Protein AF-F0XK72-F1 (afdb_monomer_lite)

pLDDT: mean 70.19, std 12.76, range [38.72, 88.56]

Secondary structure (DSSP, 8-state):
---------GGGB-SSSEE-TTT--EESSHHHHHHHHHTTTTSPPSEE---TT---EESSHHHHHHHHHT-TTSSS-HHHHHHHHHHHHS-------

InterPro domains:
  IPR013087 Zinc finger C2H2-type [PF12874] (18-42)
  IPR013087 Zinc finger C2H2-type [PS00028] (20-42)
  IPR013087 Zinc finger C2H2-type [PS50157] (18-42)
  IPR013087 Zinc finger C2H2-type [SM00355] (18-42)
  IPR013087 Zinc finger C2H2-type [SM00355] (47-69)
  IPR036236 Zinc finger C2H2 superfamily [SSF57667] (15-46)

Radius of gyration: 23.69 Å; chains: 1; bounding box: 33×27×82 Å

Structure (mmCIF, N/CA/C/O backbone):
data_AF-F0XK72-F1
#
_entry.id   AF-F0XK72-F1
#
loop_
_atom_site.group_PDB
_atom_site.id
_atom_site.type_symbol
_atom_site.label_atom_id
_atom_site.label_alt_id
_atom_site.label_comp_id
_atom_site.label_asym_id
_atom_site.label_entity_id
_atom_site.label_seq_id
_atom_site.pdbx_PDB_ins_code
_atom_site.Cartn_x
_atom_site.Cartn_y
_atom_site.Cartn_z
_atom_site.occupancy
_atom_site.B_iso_or_equiv
_atom_site.auth_seq_id
_atom_site.auth_comp_id
_atom_site.auth_asym_id
_atom_site.auth_atom_id
_atom_site.pdbx_PDB_model_num
ATOM 1 N N . MET A 1 1 ? 6.810 -12.433 6.480 1.00 38.72 1 MET A N 1
ATOM 2 C CA . MET A 1 1 ? 7.377 -13.421 5.537 1.00 38.72 1 MET A CA 1
ATOM 3 C C . MET A 1 1 ? 7.406 -12.776 4.160 1.00 38.72 1 MET A C 1
ATOM 5 O O . MET A 1 1 ? 6.361 -12.662 3.534 1.00 38.72 1 MET A O 1
ATOM 9 N N . ALA A 1 2 ? 8.555 -12.227 3.761 1.00 39.34 2 ALA A N 1
ATOM 10 C CA . ALA A 1 2 ? 8.757 -11.717 2.407 1.00 39.34 2 ALA A CA 1
ATOM 11 C C . ALA A 1 2 ? 8.898 -12.916 1.462 1.00 39.34 2 ALA A C 1
ATOM 13 O O . ALA A 1 2 ? 9.585 -13.882 1.796 1.00 39.34 2 ALA A O 1
ATOM 14 N N . CYS A 1 3 ? 8.186 -12.890 0.337 1.00 51.03 3 CYS A N 1
ATOM 15 C CA . CYS A 1 3 ? 8.228 -13.959 -0.651 1.00 51.03 3 CYS A CA 1
ATOM 16 C C . CYS A 1 3 ? 9.653 -14.064 -1.222 1.00 51.03 3 CYS A C 1
ATOM 18 O O . CYS A 1 3 ? 10.230 -13.032 -1.573 1.00 51.03 3 CYS A O 1
ATOM 20 N N . PRO A 1 4 ? 10.235 -15.273 -1.287 1.00 52.97 4 PRO A N 1
ATOM 21 C CA . PRO A 1 4 ? 11.611 -15.460 -1.710 1.00 52.97 4 PRO A CA 1
ATOM 22 C C . PRO A 1 4 ? 11.724 -15.084 -3.188 1.00 52.97 4 PRO A C 1
ATOM 24 O O . PRO A 1 4 ? 11.130 -15.735 -4.037 1.00 52.97 4 PRO A O 1
ATOM 27 N N . PHE A 1 5 ? 12.430 -13.985 -3.450 1.00 54.00 5 PHE A N 1
ATOM 28 C CA . PHE A 1 5 ? 13.225 -13.720 -4.648 1.00 54.00 5 PHE A CA 1
ATOM 29 C C . PHE A 1 5 ? 12.691 -14.332 -5.955 1.00 54.00 5 PHE A C 1
ATOM 31 O O . PHE A 1 5 ? 13.331 -15.164 -6.593 1.00 54.00 5 PHE A O 1
ATOM 38 N N . LEU A 1 6 ? 11.490 -13.926 -6.361 1.00 61.09 6 LEU A N 1
ATOM 39 C CA . LEU A 1 6 ? 11.043 -14.145 -7.729 1.00 61.09 6 LEU A CA 1
ATOM 40 C C . LEU A 1 6 ? 11.749 -13.107 -8.596 1.00 61.09 6 LEU A C 1
ATOM 42 O O . LEU A 1 6 ? 11.262 -11.992 -8.763 1.00 61.09 6 LEU A O 1
ATOM 46 N N . GLU A 1 7 ? 12.921 -13.454 -9.114 1.00 66.06 7 GLU A N 1
ATOM 47 C CA . GLU A 1 7 ? 13.546 -12.668 -10.169 1.00 66.06 7 GLU A CA 1
ATOM 48 C C . GLU A 1 7 ? 12.840 -12.956 -11.488 1.00 66.06 7 GLU A C 1
ATOM 50 O O . GLU A 1 7 ? 12.801 -14.088 -11.980 1.00 66.06 7 GLU A O 1
ATOM 55 N N . ALA A 1 8 ? 12.272 -11.912 -12.084 1.00 70.12 8 ALA A N 1
ATOM 56 C CA . ALA A 1 8 ? 11.823 -12.002 -13.459 1.00 70.12 8 ALA A CA 1
ATOM 57 C C . ALA A 1 8 ? 13.022 -12.298 -14.365 1.00 70.12 8 ALA A C 1
ATOM 59 O O . ALA A 1 8 ? 14.075 -11.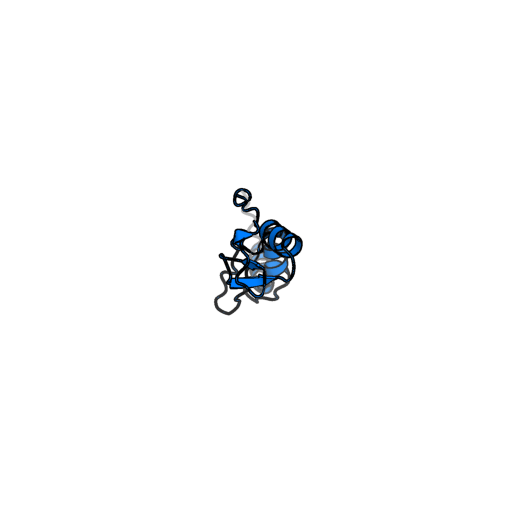683 -14.239 1.00 70.12 8 ALA A O 1
ATOM 60 N N . THR A 1 9 ? 12.857 -13.229 -15.300 1.00 76.19 9 THR A N 1
ATOM 61 C CA . THR A 1 9 ? 13.849 -13.543 -16.336 1.00 76.19 9 THR A CA 1
ATOM 62 C C . THR A 1 9 ? 13.249 -13.265 -17.712 1.00 76.19 9 THR A C 1
ATOM 64 O O . THR A 1 9 ? 12.053 -12.995 -17.830 1.00 76.19 9 THR A O 1
ATOM 67 N N . ALA A 1 10 ? 14.048 -13.367 -18.780 1.00 76.00 10 ALA A N 1
ATOM 68 C CA . ALA A 1 10 ? 13.574 -13.183 -20.158 1.00 76.00 10 ALA A CA 1
ATOM 69 C C . ALA A 1 10 ? 12.381 -14.093 -20.535 1.00 76.00 10 ALA A C 1
ATOM 71 O O . ALA A 1 10 ? 11.652 -13.797 -21.474 1.00 76.00 10 ALA A O 1
ATOM 72 N N . LYS A 1 11 ? 12.135 -15.161 -19.763 1.00 77.69 11 LYS A N 1
ATOM 73 C CA . LYS A 1 11 ? 10.965 -16.042 -19.885 1.00 77.69 11 LYS A CA 1
ATOM 74 C C . LYS A 1 11 ? 9.622 -15.364 -19.594 1.00 77.69 11 LYS A C 1
ATOM 76 O O . LYS A 1 11 ? 8.600 -15.901 -19.995 1.00 77.69 11 LYS A O 1
ATOM 81 N N . ALA A 1 12 ? 9.607 -14.218 -18.912 1.00 80.25 12 ALA A N 1
ATOM 82 C CA . ALA A 1 12 ? 8.384 -13.452 -18.662 1.00 80.25 12 ALA A CA 1
ATOM 83 C C . ALA A 1 12 ? 7.906 -12.655 -19.894 1.00 80.25 12 ALA A C 1
ATOM 85 O O . ALA A 1 12 ? 6.893 -11.964 -19.826 1.00 80.25 12 ALA A O 1
ATOM 86 N N . TRP A 1 13 ? 8.639 -12.709 -21.010 1.00 83.25 13 TRP A N 1
ATOM 87 C CA . TRP A 1 13 ? 8.274 -12.031 -22.247 1.00 83.25 13 TRP A CA 1
ATOM 88 C C . TRP A 1 13 ? 7.144 -12.768 -22.980 1.00 83.25 13 TRP A C 1
ATOM 90 O O . TRP A 1 13 ? 7.326 -13.896 -23.435 1.00 83.25 13 TRP A O 1
ATOM 100 N N . ASN A 1 14 ? 5.995 -12.109 -23.146 1.00 83.56 14 ASN A N 1
ATOM 101 C CA . ASN A 1 14 ? 4.810 -12.667 -23.814 1.00 83.56 14 ASN A CA 1
ATOM 102 C C . ASN A 1 14 ? 4.740 -12.348 -25.328 1.00 83.56 14 ASN A C 1
ATOM 104 O O . ASN A 1 14 ? 3.721 -12.587 -25.973 1.00 83.56 14 ASN A O 1
ATOM 108 N N . GLY A 1 15 ? 5.799 -11.768 -25.905 1.00 83.38 15 GLY A N 1
ATOM 109 C CA . GLY A 1 15 ? 5.822 -11.293 -27.294 1.00 83.38 15 GLY A CA 1
ATOM 110 C C . GLY A 1 15 ? 5.535 -9.796 -27.458 1.00 83.38 15 GLY A C 1
ATOM 111 O O . GLY A 1 15 ? 5.863 -9.239 -28.505 1.00 83.38 15 GLY A O 1
ATOM 112 N N . ARG A 1 16 ? 4.970 -9.131 -26.442 1.00 83.19 16 ARG A N 1
ATOM 113 C CA . ARG A 1 16 ? 4.667 -7.683 -26.443 1.00 83.19 16 ARG A CA 1
ATOM 114 C C . ARG A 1 16 ? 5.291 -6.938 -25.265 1.00 83.19 16 ARG A C 1
ATOM 116 O O . ARG A 1 16 ? 5.640 -5.766 -25.398 1.00 83.19 16 ARG A O 1
ATOM 123 N N . GLY A 1 17 ? 5.439 -7.610 -24.130 1.00 87.50 17 GLY A N 1
ATOM 124 C CA . GLY A 1 17 ? 5.977 -7.054 -22.898 1.00 87.50 17 GLY A CA 1
ATOM 125 C C . GLY A 1 17 ? 6.405 -8.142 -21.918 1.00 87.50 17 GLY A C 1
ATOM 126 O O . GLY A 1 17 ? 6.215 -9.335 -22.152 1.00 87.50 17 GLY A O 1
ATOM 127 N N . TYR A 1 18 ? 6.990 -7.713 -20.803 1.00 87.50 18 TYR A N 1
ATOM 128 C CA . TYR A 1 18 ? 7.281 -8.563 -19.655 1.00 87.50 18 TYR A CA 1
ATOM 129 C C . TYR A 1 18 ? 6.048 -8.642 -18.755 1.00 87.50 18 TYR A C 1
ATOM 131 O O . TYR A 1 18 ? 5.674 -7.645 -18.142 1.00 87.50 18 TYR A O 1
ATOM 139 N N . GLU A 1 19 ? 5.420 -9.806 -18.662 1.00 86.94 19 GLU A N 1
ATOM 140 C CA . GLU A 1 19 ? 4.196 -10.004 -17.888 1.00 86.94 19 GLU A CA 1
ATOM 141 C C . GLU A 1 19 ? 4.489 -10.551 -16.484 1.00 86.94 19 GLU A C 1
ATOM 143 O O . GLU A 1 19 ? 5.272 -11.485 -16.296 1.00 86.94 19 GLU A O 1
ATOM 148 N N . CYS A 1 20 ? 3.834 -9.981 -15.473 1.00 86.19 20 CYS A N 1
ATOM 149 C CA . CYS A 1 20 ? 3.845 -10.528 -14.126 1.00 86.19 20 CYS A CA 1
ATOM 150 C C . CYS A 1 20 ? 2.844 -11.682 -14.009 1.00 86.19 20 CYS A C 1
ATOM 152 O O . CYS A 1 20 ? 1.639 -11.455 -14.000 1.00 86.19 20 CYS A O 1
ATOM 154 N N . PHE A 1 21 ? 3.329 -12.904 -13.804 1.00 80.12 21 PHE A N 1
ATOM 155 C CA . PHE A 1 21 ? 2.485 -14.099 -13.658 1.00 80.12 21 PHE A CA 1
ATOM 156 C C . PHE A 1 21 ? 1.563 -14.089 -12.420 1.00 80.12 21 PHE A C 1
ATOM 158 O O . PHE A 1 21 ? 0.660 -14.912 -12.317 1.00 80.12 21 PHE A O 1
ATOM 165 N N . LEU A 1 22 ? 1.791 -13.183 -11.460 1.00 80.69 22 LEU A N 1
ATOM 166 C CA . LEU A 1 22 ? 0.981 -13.062 -10.241 1.00 80.69 22 LEU A CA 1
ATOM 167 C C . LEU A 1 22 ? -0.233 -12.136 -10.412 1.00 80.69 22 LEU A C 1
ATOM 169 O O . LEU A 1 22 ? -1.196 -12.257 -9.660 1.00 80.69 22 LEU A O 1
ATOM 173 N N . CYS A 1 23 ? -0.182 -11.174 -11.339 1.00 83.62 23 CYS A N 1
ATOM 174 C CA . CYS A 1 23 ? -1.253 -10.181 -11.526 1.00 83.62 23 CYS A CA 1
ATOM 175 C C . CYS A 1 23 ? -1.568 -9.840 -12.988 1.00 83.62 23 CYS A C 1
ATOM 177 O O . CYS A 1 23 ? -2.351 -8.921 -13.225 1.00 83.62 23 CYS A O 1
ATOM 179 N N . ASN A 1 24 ? -0.942 -10.521 -13.951 1.00 83.12 24 ASN A N 1
ATOM 180 C CA . ASN A 1 24 ? -1.053 -10.275 -15.391 1.00 83.12 24 ASN A CA 1
ATOM 181 C C . ASN A 1 24 ? -0.771 -8.822 -15.822 1.00 83.12 24 ASN A C 1
ATOM 183 O O . ASN A 1 24 ? -1.244 -8.371 -16.860 1.00 83.12 24 ASN A O 1
ATOM 187 N N . ARG A 1 25 ? 0.007 -8.057 -15.040 1.00 82.94 25 ARG A N 1
ATOM 188 C CA . ARG A 1 25 ? 0.463 -6.728 -15.475 1.00 82.94 25 ARG A CA 1
ATOM 189 C C . ARG A 1 25 ? 1.634 -6.844 -16.433 1.00 82.94 25 ARG A C 1
ATOM 191 O O . ARG A 1 25 ? 2.618 -7.513 -16.128 1.00 82.94 25 ARG A O 1
ATOM 198 N N . GLU A 1 26 ? 1.550 -6.105 -17.529 1.00 88.56 26 GLU A N 1
ATOM 199 C CA . GLU A 1 26 ? 2.605 -6.001 -18.529 1.00 88.56 26 GLU A CA 1
ATOM 200 C C . GLU A 1 26 ? 3.520 -4.803 -18.248 1.00 88.56 26 GLU A C 1
ATOM 202 O O . GLU A 1 26 ? 3.078 -3.688 -17.961 1.00 88.56 26 GLU A O 1
ATOM 207 N N . PHE A 1 27 ? 4.822 -5.034 -18.363 1.00 87.88 27 PHE A N 1
ATOM 208 C CA . PHE A 1 27 ? 5.880 -4.053 -18.178 1.00 87.88 27 PHE A CA 1
ATOM 209 C C . PHE A 1 27 ? 6.746 -3.986 -19.434 1.00 87.88 27 PHE A C 1
ATOM 211 O O . PHE A 1 27 ? 7.012 -4.990 -20.091 1.00 87.88 27 PHE A O 1
ATOM 218 N N . ARG A 1 28 ? 7.238 -2.790 -19.766 1.00 88.00 28 ARG A N 1
ATOM 219 C CA . ARG A 1 28 ? 8.083 -2.583 -20.957 1.00 88.00 28 ARG A CA 1
ATOM 220 C C . ARG A 1 28 ? 9.517 -3.090 -20.780 1.00 88.00 28 ARG A C 1
ATOM 222 O O . ARG A 1 28 ? 10.203 -3.321 -21.768 1.00 88.00 28 ARG A O 1
ATOM 229 N N . SER A 1 29 ? 9.948 -3.286 -19.534 1.00 87.94 29 SER A N 1
ATOM 230 C CA . SER A 1 29 ? 11.327 -3.624 -19.189 1.00 87.94 29 SER A CA 1
ATOM 231 C C . SER A 1 29 ? 11.381 -4.663 -18.076 1.00 87.94 29 SER A C 1
ATOM 233 O O . SER A 1 29 ? 10.615 -4.603 -17.113 1.00 87.94 29 SER A O 1
ATOM 235 N N . LEU A 1 30 ? 12.364 -5.556 -18.166 1.00 86.50 30 LEU A N 1
ATOM 236 C CA . LEU A 1 30 ? 12.630 -6.604 -17.179 1.00 86.50 30 LEU A CA 1
ATOM 237 C C . LEU A 1 30 ? 12.967 -6.007 -15.797 1.00 86.50 30 LEU A C 1
ATOM 239 O O . LEU A 1 30 ? 12.487 -6.489 -14.777 1.00 86.50 30 LEU A O 1
ATOM 243 N N . GLN A 1 31 ? 13.692 -4.881 -15.764 1.00 86.75 31 GLN A N 1
ATOM 244 C CA . GLN A 1 31 ? 13.968 -4.116 -14.537 1.00 86.75 31 GLN A CA 1
ATOM 245 C C . GLN A 1 31 ? 12.692 -3.605 -13.855 1.00 86.75 31 GLN A C 1
ATOM 247 O O . GLN A 1 31 ? 12.573 -3.700 -12.638 1.00 86.75 31 GLN A O 1
ATOM 252 N N . SER A 1 32 ? 11.714 -3.110 -14.621 1.00 87.12 32 SER A N 1
ATOM 253 C CA . SER A 1 32 ? 10.438 -2.640 -14.067 1.00 87.12 32 SER A CA 1
ATOM 254 C C . SER A 1 32 ? 9.617 -3.789 -13.490 1.00 87.12 32 SER A C 1
ATOM 256 O O . SER A 1 32 ? 9.003 -3.629 -12.438 1.00 87.12 32 SER A O 1
ATOM 258 N N . LEU A 1 33 ? 9.642 -4.955 -14.142 1.00 86.94 33 LEU A N 1
ATOM 259 C CA . LEU A 1 33 ? 9.000 -6.155 -13.616 1.00 86.94 33 LEU A CA 1
ATOM 260 C C . LEU A 1 33 ? 9.700 -6.648 -12.337 1.00 86.94 33 LEU A C 1
ATOM 262 O O . LEU A 1 33 ? 9.029 -6.974 -11.362 1.00 86.94 33 LEU A O 1
ATOM 266 N N . ASN A 1 34 ? 11.034 -6.648 -12.296 1.00 86.12 34 ASN A N 1
ATOM 267 C CA . ASN A 1 34 ? 11.782 -7.059 -11.106 1.00 86.12 34 ASN A CA 1
ATOM 268 C C . ASN A 1 34 ? 11.542 -6.088 -9.932 1.00 86.12 34 ASN A C 1
ATOM 270 O O . ASN A 1 34 ? 11.253 -6.506 -8.812 1.00 86.12 34 ASN A O 1
ATOM 274 N N . GLN A 1 35 ? 11.509 -4.779 -10.202 1.00 85.31 35 GLN A N 1
ATOM 275 C CA . GLN A 1 35 ? 11.101 -3.787 -9.208 1.00 85.31 35 GLN A CA 1
ATOM 276 C C . GLN A 1 35 ? 9.660 -4.006 -8.730 1.00 85.31 35 GLN A C 1
ATOM 278 O O . GLN A 1 35 ? 9.409 -3.953 -7.531 1.00 85.31 35 GLN A O 1
ATOM 283 N N . HIS A 1 36 ? 8.720 -4.308 -9.626 1.00 85.62 36 HIS A N 1
ATOM 284 C CA . HIS A 1 36 ? 7.341 -4.624 -9.253 1.00 85.62 36 HIS A CA 1
ATOM 285 C C . HIS A 1 36 ? 7.244 -5.827 -8.299 1.00 85.62 36 HIS A C 1
ATOM 287 O O . HIS A 1 36 ? 6.523 -5.757 -7.298 1.00 85.62 36 HIS A O 1
ATOM 293 N N . LEU A 1 37 ? 7.999 -6.894 -8.580 1.00 81.38 37 LEU A N 1
ATOM 294 C CA . LEU A 1 37 ? 8.082 -8.085 -7.730 1.00 81.38 37 LEU A CA 1
ATOM 295 C C . LEU A 1 37 ? 8.723 -7.761 -6.368 1.00 81.38 37 LEU A C 1
ATOM 297 O O . LEU A 1 37 ? 8.245 -8.242 -5.339 1.00 81.38 37 LEU A O 1
ATOM 301 N N . GLY A 1 38 ? 9.734 -6.885 -6.344 1.00 78.38 38 GLY A N 1
ATOM 302 C CA . GLY A 1 38 ? 10.415 -6.430 -5.127 1.00 78.38 38 GLY A CA 1
ATOM 303 C C . GLY A 1 38 ? 9.642 -5.407 -4.281 1.00 78.38 38 GLY A C 1
ATOM 304 O O . GLY A 1 38 ? 9.802 -5.379 -3.064 1.00 78.38 38 GLY A O 1
ATOM 305 N N . SER A 1 39 ? 8.760 -4.593 -4.871 1.00 73.94 39 SER A N 1
ATOM 306 C CA . SER A 1 39 ? 8.008 -3.536 -4.165 1.00 73.94 39 SER A CA 1
ATOM 307 C C . SER A 1 39 ? 6.896 -4.050 -3.239 1.00 73.94 39 SER A C 1
ATOM 309 O O . SER A 1 39 ? 6.117 -3.256 -2.710 1.00 73.94 39 SER A O 1
ATOM 311 N N . GLY A 1 40 ? 6.748 -5.365 -3.064 1.00 70.19 40 GLY A N 1
ATOM 312 C CA . GLY A 1 40 ? 5.661 -5.910 -2.254 1.00 70.19 40 GLY A CA 1
ATOM 313 C C . GLY A 1 40 ? 4.285 -5.621 -2.856 1.00 70.19 40 GLY A C 1
ATOM 314 O O . GLY A 1 40 ? 3.285 -5.527 -2.137 1.00 70.19 40 GLY A O 1
ATOM 315 N N . ALA A 1 41 ? 4.202 -5.465 -4.182 1.00 73.31 41 ALA A N 1
ATOM 316 C CA . ALA A 1 41 ? 2.924 -5.348 -4.882 1.00 73.31 41 ALA A CA 1
ATOM 317 C C . ALA A 1 41 ? 2.027 -6.565 -4.596 1.00 73.31 41 ALA A C 1
ATOM 319 O O . ALA A 1 41 ? 0.819 -6.410 -4.443 1.00 73.31 41 ALA A O 1
ATOM 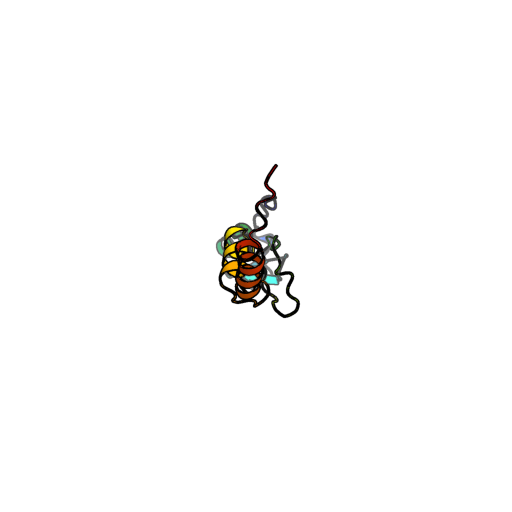320 N N . HIS A 1 42 ? 2.649 -7.733 -4.421 1.00 74.62 42 HIS A N 1
ATOM 321 C CA . HIS A 1 42 ? 2.007 -8.996 -4.056 1.00 74.62 42 HIS A CA 1
ATOM 322 C C . HIS A 1 42 ? 2.127 -9.351 -2.572 1.00 74.62 42 HIS A C 1
ATOM 324 O O . HIS A 1 42 ? 1.721 -10.442 -2.172 1.00 74.62 42 HIS A O 1
ATOM 330 N N . GLN A 1 43 ? 2.678 -8.466 -1.732 1.00 68.62 43 GLN A N 1
ATOM 331 C CA . GLN A 1 43 ? 2.575 -8.681 -0.294 1.00 68.62 43 GLN A CA 1
ATOM 332 C C . GLN A 1 43 ? 1.102 -8.590 0.084 1.00 68.62 43 GLN A C 1
ATOM 334 O O . GLN A 1 43 ? 0.461 -7.558 -0.123 1.00 68.62 43 GLN A O 1
ATOM 339 N N . ARG A 1 44 ? 0.582 -9.691 0.634 1.00 62.34 44 ARG A N 1
ATOM 340 C CA . ARG A 1 44 ? -0.764 -9.748 1.202 1.00 62.34 44 ARG A CA 1
ATOM 341 C C . ARG A 1 44 ? -0.876 -8.615 2.218 1.00 62.34 44 ARG A C 1
ATOM 343 O O . ARG A 1 44 ? -0.008 -8.491 3.085 1.00 62.34 44 ARG A O 1
ATOM 350 N N . ALA A 1 45 ? -1.910 -7.788 2.089 1.00 64.12 45 ALA A N 1
ATOM 351 C CA . ALA A 1 45 ? -2.257 -6.855 3.145 1.00 64.12 45 ALA A CA 1
ATOM 352 C C . ALA A 1 45 ? -2.500 -7.681 4.412 1.00 64.12 45 ALA A C 1
ATOM 354 O O . ALA A 1 45 ? -3.324 -8.591 4.423 1.00 64.12 45 ALA A O 1
ATOM 355 N N . LEU A 1 46 ? -1.686 -7.444 5.438 1.00 65.56 46 LEU A N 1
ATOM 356 C CA . LEU A 1 46 ? -1.770 -8.193 6.690 1.00 65.56 46 LEU A CA 1
ATOM 357 C C . LEU A 1 46 ? -2.922 -7.680 7.556 1.00 65.56 46 LEU A C 1
ATOM 359 O O . LEU A 1 46 ? -3.411 -8.410 8.413 1.00 65.56 46 LEU A O 1
ATOM 363 N N . TYR A 1 47 ? -3.350 -6.437 7.324 1.00 67.81 47 TYR A N 1
ATOM 364 C CA . TYR A 1 47 ? -4.328 -5.750 8.148 1.00 67.81 47 TYR A CA 1
ATOM 365 C C . TYR A 1 47 ? -5.481 -5.269 7.278 1.00 67.81 47 TYR A C 1
ATOM 367 O O . TYR A 1 47 ? -5.317 -4.405 6.418 1.00 67.81 47 TYR A O 1
ATOM 375 N N . HIS A 1 48 ? -6.656 -5.840 7.511 1.00 73.94 48 HIS A N 1
ATOM 376 C CA . HIS A 1 48 ? -7.902 -5.412 6.892 1.00 73.94 48 HIS A CA 1
ATOM 377 C C . HIS A 1 48 ? -8.732 -4.667 7.921 1.00 73.94 48 HIS A C 1
ATOM 379 O O . HIS A 1 48 ? -8.772 -5.058 9.091 1.00 73.94 48 HIS A O 1
ATOM 385 N N . CYS A 1 49 ? -9.411 -3.609 7.489 1.00 74.94 49 CYS A N 1
ATOM 386 C CA . CYS A 1 49 ? -10.363 -2.967 8.371 1.00 74.94 49 CYS A CA 1
ATOM 387 C C . CYS A 1 49 ? -11.560 -3.904 8.635 1.00 74.94 49 CYS A C 1
ATOM 389 O O . CYS A 1 49 ? -12.176 -4.376 7.678 1.00 74.94 49 CYS A O 1
ATOM 391 N N . PRO A 1 50 ? -11.916 -4.186 9.905 1.00 69.44 50 PRO A N 1
ATOM 392 C CA . PRO A 1 50 ? -13.055 -5.046 10.243 1.00 69.44 50 PRO A CA 1
ATOM 393 C C . PRO A 1 50 ? -14.414 -4.396 9.942 1.00 69.44 50 PRO A C 1
ATOM 395 O O . PRO A 1 50 ? -15.451 -5.053 10.024 1.00 69.44 50 PRO A O 1
ATOM 398 N N . HIS A 1 51 ? -14.441 -3.104 9.609 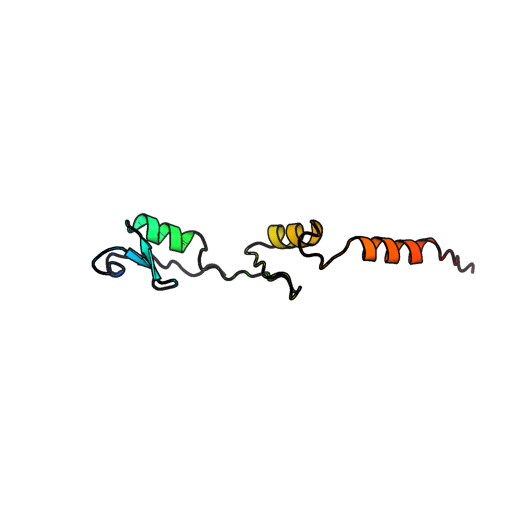1.00 69.62 51 HIS A N 1
ATOM 399 C CA . HIS A 1 51 ? -15.682 -2.416 9.308 1.00 69.62 51 HIS A CA 1
ATOM 400 C C . HIS A 1 51 ? -16.185 -2.775 7.908 1.00 69.62 51 HIS A C 1
ATOM 402 O O . HIS A 1 51 ? -15.550 -2.470 6.903 1.00 69.62 51 HIS A O 1
ATOM 408 N N . THR A 1 52 ? -17.379 -3.365 7.832 1.00 68.50 52 THR A N 1
ATOM 409 C CA . THR A 1 52 ? -17.973 -3.832 6.568 1.00 68.50 52 THR A CA 1
ATOM 410 C C . THR A 1 52 ? -18.153 -2.739 5.506 1.00 68.50 52 THR A C 1
ATOM 412 O O . THR A 1 52 ? -18.136 -3.047 4.316 1.00 68.50 52 THR A O 1
ATOM 415 N N . SER A 1 53 ? -18.305 -1.474 5.908 1.00 71.62 53 SER A N 1
ATOM 416 C CA . SER A 1 53 ? -18.431 -0.330 4.990 1.00 71.62 53 SER A CA 1
ATOM 417 C C . SER A 1 53 ? -17.078 0.212 4.515 1.00 71.62 53 SER A C 1
ATOM 419 O O . SER A 1 53 ? -17.021 1.150 3.725 1.00 71.62 53 SER A O 1
ATOM 421 N N . CYS A 1 54 ? -15.977 -0.364 4.993 1.00 71.31 54 CYS A N 1
ATOM 422 C CA . CYS A 1 54 ? -14.634 0.173 4.875 1.00 71.31 54 CYS A CA 1
ATOM 423 C C . CYS A 1 54 ? -13.705 -0.897 4.306 1.00 71.31 54 CYS A C 1
ATOM 425 O O . CYS A 1 54 ? -13.146 -1.731 5.010 1.00 71.31 54 CYS A O 1
ATOM 427 N N . ARG A 1 55 ? -13.547 -0.878 2.984 1.00 71.19 55 ARG A N 1
ATOM 428 C CA . ARG A 1 55 ? -12.786 -1.883 2.226 1.00 71.19 55 ARG A CA 1
ATOM 429 C C . ARG A 1 55 ? -11.288 -1.580 2.129 1.00 71.19 55 ARG A C 1
ATOM 431 O O . ARG A 1 55 ? -10.654 -1.963 1.156 1.00 71.19 55 ARG A O 1
ATOM 438 N N . GLN A 1 56 ? -10.741 -0.858 3.104 1.00 72.75 56 GLN A N 1
ATOM 439 C CA . GLN A 1 56 ? -9.334 -0.467 3.097 1.00 72.75 56 GLN A CA 1
ATOM 440 C C . GLN A 1 56 ? -8.456 -1.606 3.623 1.00 72.75 56 GLN A C 1
ATOM 442 O O . GLN A 1 56 ? -8.716 -2.183 4.687 1.00 72.75 56 GLN A O 1
ATOM 447 N N . ASP A 1 57 ? -7.413 -1.915 2.864 1.00 77.94 57 ASP A N 1
ATOM 448 C CA . ASP A 1 57 ? -6.411 -2.918 3.182 1.00 77.94 57 ASP A CA 1
ATOM 449 C C . ASP A 1 57 ? -5.034 -2.269 3.367 1.00 77.94 57 ASP A C 1
ATOM 451 O O . ASP A 1 57 ? -4.610 -1.393 2.613 1.00 77.94 57 ASP A O 1
ATOM 455 N N . PHE A 1 58 ? -4.341 -2.677 4.429 1.00 75.62 58 PHE A N 1
ATOM 456 C CA . PHE A 1 58 ? -3.098 -2.059 4.867 1.00 75.62 58 PHE A CA 1
ATOM 457 C C . PHE A 1 58 ? -1.967 -3.079 4.907 1.00 75.62 58 PHE A C 1
ATOM 459 O O . PHE A 1 58 ? -2.069 -4.186 5.447 1.00 75.62 58 PHE A O 1
ATOM 466 N N . LYS A 1 59 ? -0.833 -2.662 4.346 1.00 70.88 59 LYS A N 1
ATOM 467 C CA . LYS A 1 59 ? 0.402 -3.454 4.312 1.00 70.88 59 LYS A CA 1
ATOM 468 C C . LYS A 1 59 ? 1.249 -3.277 5.573 1.00 70.88 59 LYS A C 1
ATOM 470 O O . LYS A 1 59 ? 2.101 -4.116 5.850 1.00 70.88 59 LYS A O 1
ATOM 475 N N . THR A 1 60 ? 1.018 -2.210 6.340 1.00 75.25 60 THR A N 1
ATOM 476 C CA . THR A 1 60 ? 1.766 -1.875 7.557 1.00 75.25 60 THR A CA 1
ATOM 477 C C . THR A 1 60 ? 0.827 -1.612 8.727 1.00 75.25 60 THR A C 1
ATOM 479 O O . THR A 1 60 ? -0.257 -1.053 8.567 1.00 75.25 60 THR A O 1
ATOM 482 N N . LEU A 1 61 ? 1.277 -1.990 9.925 1.00 75.56 61 LEU A N 1
ATOM 483 C CA . LEU A 1 61 ? 0.533 -1.771 11.165 1.00 75.56 61 LEU A CA 1
ATOM 484 C C . LEU A 1 61 ? 0.390 -0.273 11.476 1.00 75.56 61 LEU A C 1
ATOM 486 O O . LEU A 1 61 ? -0.669 0.156 11.908 1.00 75.56 61 LEU A O 1
ATOM 490 N N . ALA A 1 62 ? 1.410 0.539 11.174 1.00 78.06 62 ALA A N 1
ATOM 491 C CA . ALA A 1 62 ? 1.350 1.991 11.354 1.00 78.06 62 ALA A CA 1
ATOM 492 C C . ALA A 1 62 ? 0.254 2.651 10.497 1.00 78.06 62 ALA A C 1
ATOM 494 O O . ALA A 1 62 ? -0.495 3.481 11.001 1.00 78.06 62 ALA A O 1
ATOM 495 N N . ALA A 1 63 ? 0.110 2.249 9.226 1.00 77.81 63 ALA A N 1
ATOM 496 C CA . ALA A 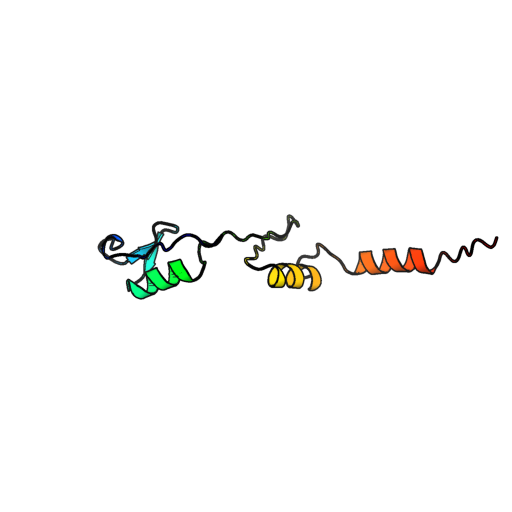1 63 ? -0.957 2.761 8.364 1.00 77.81 63 ALA A CA 1
ATOM 497 C C . ALA A 1 63 ? -2.343 2.286 8.830 1.00 77.81 63 ALA A C 1
ATOM 499 O O . ALA A 1 63 ? -3.302 3.051 8.782 1.00 77.81 63 ALA A O 1
ATOM 500 N N . PHE A 1 64 ? -2.433 1.050 9.333 1.00 77.44 64 PHE A N 1
ATOM 501 C CA . PHE A 1 64 ? -3.660 0.517 9.920 1.00 77.44 64 PHE A CA 1
ATOM 502 C C . PHE A 1 64 ? -4.082 1.275 11.189 1.00 77.44 64 PHE A C 1
ATOM 504 O O . PHE A 1 64 ? -5.241 1.664 11.303 1.00 77.44 64 PHE A O 1
ATOM 511 N N . ILE A 1 65 ? -3.154 1.541 12.115 1.00 76.62 65 ILE A N 1
ATOM 512 C CA . ILE A 1 65 ? -3.439 2.321 13.330 1.00 76.62 65 ILE A CA 1
ATOM 513 C C . ILE A 1 65 ? -3.844 3.748 12.963 1.00 76.62 65 ILE A C 1
ATOM 515 O O . ILE A 1 65 ? -4.895 4.206 13.401 1.00 76.62 65 ILE A O 1
ATOM 519 N N . ASN A 1 66 ? -3.090 4.413 12.085 1.00 81.19 66 ASN A N 1
ATOM 520 C CA . ASN A 1 66 ? -3.411 5.773 11.662 1.00 81.19 66 ASN A CA 1
ATOM 521 C C . ASN A 1 66 ? -4.805 5.872 11.011 1.00 81.19 66 ASN A C 1
ATOM 523 O O . ASN A 1 66 ? -5.529 6.840 11.239 1.00 81.19 66 ASN A O 1
ATOM 527 N N . HIS A 1 67 ? -5.214 4.851 10.254 1.00 81.62 67 HIS A N 1
ATOM 528 C CA . HIS A 1 67 ? -6.560 4.745 9.692 1.00 81.62 67 HIS A CA 1
ATOM 529 C C . HIS A 1 67 ? -7.660 4.618 10.756 1.00 81.62 67 HIS A C 1
ATOM 531 O O . HIS A 1 67 ? -8.715 5.242 10.616 1.00 81.62 67 HIS A O 1
ATOM 537 N N . LEU A 1 68 ? -7.430 3.817 11.802 1.00 74.88 68 LEU A N 1
ATOM 538 C CA . LEU A 1 68 ? -8.373 3.662 12.912 1.00 74.88 68 LEU A CA 1
ATOM 539 C C . LEU A 1 68 ? -8.478 4.942 13.750 1.00 74.88 68 LEU A C 1
ATOM 541 O O . LEU A 1 68 ? -9.581 5.305 14.153 1.00 74.88 68 LEU A O 1
ATOM 545 N N . GLU A 1 69 ? -7.355 5.625 13.980 1.00 74.19 69 GLU A N 1
ATOM 546 C CA . GLU A 1 69 ? -7.296 6.876 14.746 1.00 74.19 69 GLU A CA 1
ATOM 547 C C . GLU A 1 69 ? -7.906 8.063 14.001 1.00 74.19 69 GLU A C 1
ATOM 549 O O . GLU A 1 69 ? -8.536 8.913 14.618 1.00 74.19 69 GLU A O 1
ATOM 554 N N . SER A 1 70 ? -7.765 8.116 12.676 1.00 71.75 70 SER A N 1
ATOM 555 C CA . SER A 1 70 ? -8.250 9.250 11.877 1.00 71.75 70 SER A CA 1
ATOM 556 C C . SER A 1 70 ? -9.776 9.286 11.715 1.00 71.75 70 SER A C 1
ATOM 558 O O . SER A 1 70 ? -10.280 10.107 10.954 1.00 71.75 70 SER A O 1
ATOM 560 N N . GLU A 1 71 ? -10.515 8.358 12.337 1.00 65.69 71 GLU A N 1
ATOM 561 C CA . GLU A 1 71 ? -11.974 8.183 12.222 1.00 65.69 71 GLU A CA 1
ATOM 562 C C . GLU A 1 71 ? -12.491 8.064 10.770 1.00 65.69 71 GLU A C 1
ATOM 564 O O . GLU A 1 71 ? -13.697 7.980 10.543 1.00 65.69 71 GLU A O 1
ATOM 569 N N . ALA A 1 72 ? -11.597 7.965 9.777 1.00 63.97 72 ALA A N 1
ATOM 570 C CA . ALA A 1 72 ? -11.902 7.965 8.343 1.00 63.97 72 ALA A CA 1
ATOM 571 C C . ALA A 1 72 ? -12.827 6.809 7.940 1.00 63.97 72 ALA A C 1
ATOM 573 O O . ALA A 1 72 ? -13.513 6.849 6.922 1.00 63.97 72 ALA A O 1
ATOM 574 N N . CYS A 1 73 ? -12.830 5.766 8.762 1.00 71.94 73 CYS A N 1
ATOM 575 C CA . CYS A 1 73 ? -13.634 4.577 8.602 1.00 71.94 73 CYS A CA 1
ATOM 576 C C . CYS A 1 73 ? -14.899 4.562 9.470 1.00 71.94 73 CYS A C 1
ATOM 578 O O . CYS A 1 73 ? -15.743 3.695 9.278 1.00 71.94 73 CYS A O 1
ATOM 580 N N . GLY A 1 74 ? -15.026 5.441 10.469 1.00 64.75 74 GLY A N 1
ATOM 581 C CA . GLY A 1 74 ? -16.148 5.457 11.419 1.00 64.75 74 GLY A CA 1
ATOM 582 C C . GLY A 1 74 ? -16.260 4.241 12.355 1.00 64.75 74 GLY A C 1
ATOM 583 O O . GLY A 1 74 ? -17.237 4.145 13.091 1.00 64.75 74 GLY A O 1
ATOM 584 N N . PHE A 1 75 ? -15.292 3.312 12.341 1.00 60.81 75 PHE A N 1
ATOM 585 C CA . PHE A 1 75 ? -15.312 2.092 13.166 1.00 60.81 75 PHE A CA 1
ATOM 586 C C . PHE A 1 75 ? -15.031 2.372 14.648 1.00 60.81 75 PHE A C 1
ATOM 588 O O . PHE A 1 75 ? -15.693 1.832 15.527 1.00 60.81 75 PHE A O 1
ATOM 595 N N . MET A 1 76 ? -14.066 3.252 14.920 1.00 54.97 76 MET A N 1
ATOM 596 C CA . MET A 1 76 ? -13.744 3.744 16.257 1.00 54.97 76 MET A CA 1
ATOM 597 C C . MET A 1 76 ? -14.144 5.211 16.303 1.00 54.97 76 MET A C 1
ATOM 599 O O . MET A 1 76 ? -13.342 6.088 16.015 1.00 54.97 76 MET A O 1
ATOM 603 N N . ARG A 1 77 ? -15.413 5.489 16.611 1.00 54.09 77 ARG A N 1
ATOM 604 C CA . ARG A 1 77 ? -15.819 6.853 16.947 1.00 54.09 77 ARG A CA 1
ATOM 605 C C . ARG A 1 77 ? -15.200 7.178 18.300 1.00 54.09 77 ARG A C 1
ATOM 607 O O . ARG A 1 77 ? -15.561 6.552 19.303 1.00 54.09 77 ARG A O 1
ATOM 614 N N . PHE A 1 78 ? -14.318 8.172 18.353 1.00 52.47 78 PHE A N 1
ATOM 615 C CA . PHE A 1 78 ? -13.712 8.649 19.606 1.00 52.47 78 PHE A CA 1
ATOM 616 C C . PHE A 1 78 ? -14.790 9.068 20.635 1.00 52.47 78 PHE A C 1
ATOM 618 O O . PHE A 1 78 ? -14.558 9.097 21.846 1.00 52.47 78 PHE A O 1
ATOM 625 N N . SER A 1 79 ? -16.020 9.305 20.158 1.00 52.12 79 SER A N 1
ATOM 626 C CA . SER A 1 79 ? -17.233 9.522 20.951 1.00 52.12 79 SER A CA 1
ATOM 627 C C . SER A 1 79 ? -17.518 8.406 21.971 1.00 52.12 79 SER A C 1
ATOM 629 O O . SER A 1 79 ? -17.928 8.710 23.089 1.00 52.12 79 SER A O 1
ATOM 631 N N . ASN A 1 80 ? -17.263 7.132 21.645 1.00 52.41 80 ASN A N 1
ATOM 632 C CA . ASN A 1 80 ? -17.539 6.023 22.570 1.00 52.41 80 ASN A CA 1
ATOM 633 C C . ASN A 1 80 ? -16.490 5.929 23.692 1.00 52.41 80 ASN A C 1
ATOM 635 O O . ASN A 1 80 ? -16.817 5.518 24.808 1.00 52.41 80 ASN A O 1
ATOM 639 N N . VAL A 1 81 ? -15.252 6.362 23.430 1.00 56.16 81 VAL A N 1
ATOM 640 C CA . VAL A 1 81 ? -14.187 6.453 24.443 1.00 56.16 81 VAL A CA 1
ATOM 641 C C . VAL A 1 81 ? -14.472 7.606 25.411 1.00 56.16 81 VAL A C 1
ATOM 643 O O . VAL A 1 81 ? -14.389 7.420 26.623 1.00 56.16 81 VAL A O 1
ATOM 646 N N . GLN A 1 82 ? -14.917 8.764 24.909 1.00 53.72 82 GLN A N 1
ATOM 647 C CA . GLN A 1 82 ? -15.329 9.901 25.747 1.00 53.72 82 GLN A CA 1
ATOM 648 C C . GLN A 1 82 ? -16.504 9.559 26.682 1.00 53.72 82 GLN A C 1
ATOM 650 O O . GLN A 1 82 ? -16.468 9.909 27.864 1.00 53.72 82 GLN A O 1
ATOM 655 N N . SER A 1 83 ? -17.522 8.839 26.194 1.00 57.09 83 SER A N 1
ATOM 656 C CA . SER A 1 83 ? -18.654 8.409 27.030 1.00 57.09 83 SER A CA 1
ATOM 657 C C . SER A 1 83 ? -18.262 7.355 28.070 1.00 57.09 83 SER A C 1
ATOM 659 O O . SER A 1 83 ? -18.733 7.423 29.205 1.00 57.09 83 SER A O 1
ATOM 661 N N . SER A 1 84 ? -17.367 6.426 27.720 1.00 56.28 84 SER A N 1
ATOM 662 C CA . SER A 1 84 ? -16.888 5.392 28.651 1.00 56.28 84 SER A CA 1
ATOM 663 C C . SER A 1 84 ? -16.024 5.985 29.769 1.00 56.28 84 SER A C 1
ATOM 665 O O . SER A 1 84 ? -16.135 5.572 30.919 1.00 56.28 84 SER A O 1
ATOM 667 N N . ILE A 1 85 ? -15.216 7.007 29.465 1.00 58.84 85 ILE A N 1
ATOM 668 C CA . ILE A 1 85 ? -14.370 7.687 30.456 1.00 58.84 85 ILE A CA 1
ATOM 669 C C . ILE A 1 85 ? -15.198 8.610 31.367 1.00 58.84 85 ILE A C 1
ATOM 671 O O . ILE A 1 85 ? -14.963 8.640 32.575 1.00 58.84 85 ILE A O 1
ATOM 675 N N . LYS A 1 86 ? -16.222 9.308 30.847 1.00 56.12 86 LYS A N 1
ATOM 676 C CA . LYS A 1 86 ? -17.130 10.111 31.694 1.00 56.12 86 LYS A CA 1
ATOM 677 C C . LYS A 1 86 ? -17.898 9.265 32.715 1.00 56.12 86 LYS A C 1
ATOM 679 O O . LYS A 1 86 ? -18.096 9.724 33.835 1.00 56.12 86 LYS A O 1
ATOM 684 N N . GLY A 1 87 ? -18.287 8.037 32.360 1.00 56.66 87 GLY A N 1
ATOM 685 C CA . GLY A 1 87 ? -18.959 7.118 33.286 1.00 56.66 87 GLY A CA 1
ATOM 686 C C . GLY A 1 87 ? -18.078 6.655 34.454 1.00 56.66 87 GLY A C 1
ATOM 687 O O . GLY A 1 87 ? -18.595 6.391 35.534 1.00 56.66 87 GLY A O 1
ATOM 688 N N . LEU A 1 88 ? -16.756 6.605 34.257 1.00 55.00 88 LEU A N 1
ATOM 689 C CA . LEU A 1 88 ? -15.791 6.177 35.276 1.00 55.00 88 LEU A CA 1
ATOM 690 C C . LEU A 1 88 ? -15.384 7.313 36.224 1.00 55.00 88 LEU A C 1
ATOM 692 O O . LEU A 1 88 ? -15.159 7.068 37.402 1.00 55.00 88 LEU A O 1
ATOM 696 N N . ILE A 1 89 ? -15.321 8.555 35.735 1.00 58.69 89 ILE A N 1
ATOM 697 C CA . ILE A 1 89 ? -14.892 9.714 36.541 1.00 58.69 89 ILE A CA 1
ATOM 698 C C . ILE A 1 89 ? -16.050 10.280 37.380 1.00 58.69 89 ILE A C 1
ATOM 700 O O . ILE A 1 89 ? -15.826 10.818 38.458 1.00 58.69 89 ILE A O 1
ATOM 704 N N . SER A 1 90 ? -17.301 10.140 36.928 1.00 57.66 90 SER A N 1
ATOM 705 C CA . SER A 1 90 ? -18.474 10.586 37.699 1.00 57.66 90 SER A CA 1
ATOM 706 C C . SER A 1 90 ? -18.922 9.600 38.787 1.00 57.66 90 SER A C 1
ATOM 708 O O . SER A 1 90 ? -19.823 9.921 39.559 1.00 57.66 90 SER A O 1
ATOM 710 N N . GLY A 1 91 ? -18.312 8.415 38.862 1.00 52.69 91 GLY A N 1
ATOM 711 C CA . GLY A 1 91 ? -18.583 7.395 39.873 1.00 52.69 91 GLY A CA 1
ATOM 712 C C . GLY A 1 91 ? -17.596 7.445 41.036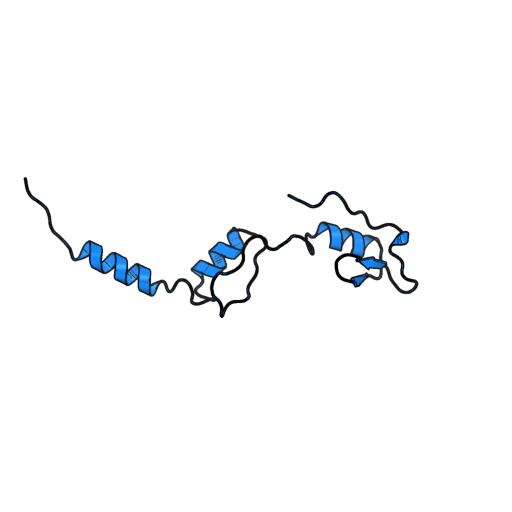 1.00 52.69 91 GLY A C 1
ATOM 713 O O . GLY A 1 91 ? -16.941 6.442 41.306 1.00 52.69 91 GLY A O 1
ATOM 714 N N . ASP A 1 92 ? -17.486 8.590 41.716 1.00 54.41 92 ASP A N 1
ATOM 715 C CA . ASP A 1 92 ? -16.788 8.698 43.003 1.00 54.41 92 ASP A CA 1
ATOM 716 C C . ASP A 1 92 ? -17.536 7.848 44.050 1.00 54.41 92 ASP A C 1
ATOM 718 O O . ASP A 1 92 ? -18.482 8.275 44.710 1.00 54.41 92 ASP A O 1
ATOM 722 N N . ARG A 1 93 ? -17.171 6.567 44.127 1.00 56.38 93 ARG A N 1
ATOM 723 C CA . ARG A 1 93 ? -17.414 5.704 45.283 1.00 56.38 93 ARG A CA 1
ATOM 724 C C . ARG A 1 93 ? -16.060 5.382 45.886 1.00 56.38 93 ARG A C 1
ATOM 726 O O . ARG A 1 93 ? -15.524 4.290 45.705 1.00 56.38 93 ARG A O 1
ATOM 733 N N . LEU A 1 94 ? -15.520 6.360 46.608 1.00 54.09 94 LEU A N 1
ATOM 734 C CA . LEU A 1 94 ? -14.519 6.117 47.635 1.00 54.09 94 LEU A CA 1
ATOM 735 C C . LEU A 1 94 ? -15.139 5.162 48.666 1.00 54.09 94 LEU A C 1
ATOM 737 O O . LEU A 1 94 ? -15.917 5.565 49.529 1.00 54.09 94 LEU A O 1
ATOM 741 N N . LEU A 1 95 ? -14.848 3.867 48.534 1.00 49.78 95 LEU A N 1
ATOM 742 C CA . LEU A 1 95 ? -15.097 2.894 49.590 1.00 49.78 95 LEU A CA 1
ATOM 743 C C . LEU A 1 95 ? -14.080 3.169 50.698 1.00 49.78 95 LEU A C 1
ATOM 745 O O . LEU A 1 95 ? -12.941 2.712 50.638 1.00 49.78 95 LEU A O 1
ATOM 749 N N . GLY A 1 96 ? -14.506 3.974 51.671 1.00 50.00 96 GLY A N 1
ATOM 750 C CA . GLY A 1 96 ? -13.841 4.091 52.959 1.00 50.00 96 GLY A CA 1
ATOM 751 C C . GLY A 1 96 ? -13.939 2.764 53.704 1.00 50.00 96 GLY A C 1
ATOM 752 O O . GLY A 1 96 ? -15.037 2.233 53.885 1.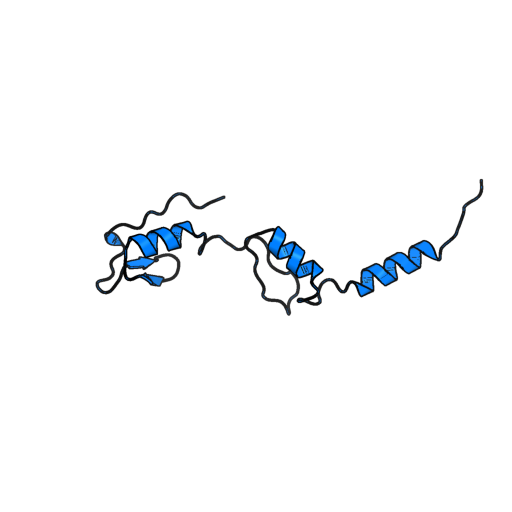00 50.00 96 GLY A O 1
ATOM 753 N N . TYR A 1 97 ? -12.781 2.241 54.090 1.00 46.84 97 TYR A N 1
ATOM 754 C CA . TYR A 1 97 ? -12.624 1.265 55.161 1.00 46.84 97 TYR A CA 1
ATOM 755 C C . TYR A 1 97 ? -12.108 1.976 56.413 1.00 46.84 97 TYR A C 1
ATOM 757 O O . TYR A 1 97 ? -11.421 3.015 56.259 1.00 46.84 97 TYR A O 1
#

Organism: Grosmannia clavigera (strain kw1407 / UAMH 11150) (NCBI:txid655863)

Sequence (97 aa):
MACPFLEATAKAWNGRGYECFLCNREFRSLQSLNQHLGSGAHQRALYHCPHTSCRQDFKTLAAFINHLESEACGFMRFSNVQSSIKGLISGDRLLGY

Foldseek 3Di:
DQDPDPQQDPVCDPPQARADPVPRDGDNDSVVNSVCSVVCVVVAQPDADPQPVGGDGHNDPVVVVVCLVVCVRVPDDCVVVVVVVVVVVVPPPPPDD